Protein AF-A0A370V583-F1 (afdb_monomer)

pLDDT: mean 85.27, std 11.92, range [45.06, 95.56]

Radius of gyration: 14.39 Å; Cα contacts (8 Å, |Δi|>4): 101; chains: 1; bounding box: 33×36×31 Å

Structure (mmCIF, N/CA/C/O backbone):
data_AF-A0A370V583-F1
#
_entry.id   AF-A0A370V583-F1
#
loop_
_atom_site.group_PDB
_atom_site.id
_atom_site.type_symbol
_atom_site.label_atom_id
_atom_site.label_alt_id
_atom_site.label_comp_id
_atom_site.label_asym_id
_atom_site.label_entity_id
_atom_site.label_seq_id
_atom_site.pdbx_PDB_ins_code
_atom_site.Cartn_x
_atom_site.Cartn_y
_atom_site.Cartn_z
_atom_site.occupancy
_atom_site.B_iso_or_equiv
_atom_site.auth_seq_id
_atom_site.auth_comp_id
_atom_site.auth_asym_id
_atom_site.auth_atom_id
_atom_site.pdbx_PDB_model_num
ATOM 1 N N . MET A 1 1 ? 9.655 3.782 -12.272 1.00 65.81 1 MET A N 1
ATOM 2 C CA . MET A 1 1 ? 8.872 3.029 -13.272 1.00 65.81 1 MET A CA 1
ATOM 3 C C . MET A 1 1 ? 7.426 3.476 -13.135 1.00 65.81 1 MET A C 1
ATOM 5 O O . MET A 1 1 ? 7.019 3.786 -12.023 1.00 65.81 1 MET A O 1
ATOM 9 N N . GLU A 1 2 ? 6.691 3.618 -14.230 1.00 80.31 2 GLU A N 1
ATOM 10 C CA . GLU A 1 2 ? 5.253 3.907 -14.167 1.00 80.31 2 GLU A CA 1
ATOM 11 C C . GLU A 1 2 ? 4.493 2.582 -14.035 1.00 80.31 2 GLU A C 1
ATOM 13 O O . GLU A 1 2 ? 4.867 1.618 -14.699 1.00 80.31 2 GLU A O 1
ATOM 18 N N . ILE A 1 3 ? 3.489 2.523 -13.155 1.00 87.31 3 ILE A N 1
ATOM 19 C CA . ILE A 1 3 ? 2.623 1.347 -12.988 1.00 87.31 3 ILE A CA 1
ATOM 20 C C . ILE A 1 3 ? 1.407 1.554 -13.883 1.00 87.31 3 ILE A C 1
ATOM 22 O O . ILE A 1 3 ? 0.642 2.499 -13.667 1.00 87.31 3 ILE A O 1
ATOM 26 N N . LEU A 1 4 ? 1.234 0.690 -14.880 1.00 87.88 4 LEU A N 1
ATOM 27 C CA . LEU A 1 4 ? 0.120 0.767 -15.815 1.00 87.88 4 LEU A CA 1
ATOM 28 C C . LEU A 1 4 ? -1.027 -0.122 -15.335 1.00 87.88 4 LEU A C 1
ATOM 30 O O . LEU A 1 4 ? -0.816 -1.147 -14.698 1.00 87.88 4 LEU A O 1
ATOM 34 N N . GLU A 1 5 ? -2.258 0.233 -15.696 1.00 86.38 5 GLU A N 1
ATOM 35 C CA . GLU A 1 5 ? -3.448 -0.532 -15.301 1.00 86.38 5 GLU A CA 1
ATOM 36 C C . GLU A 1 5 ? -3.402 -1.993 -15.785 1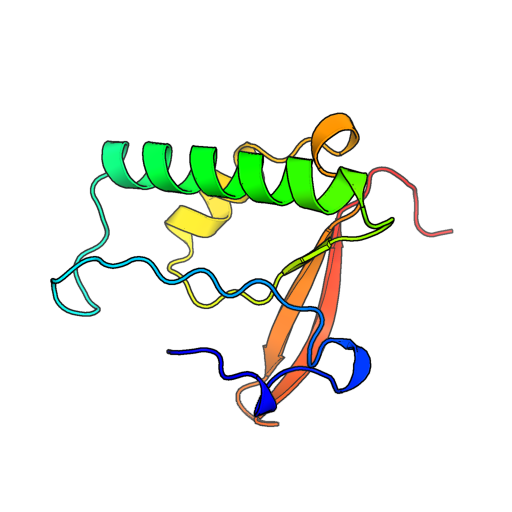.00 86.38 5 GLU A C 1
ATOM 38 O O . GLU A 1 5 ? -3.816 -2.901 -15.075 1.00 86.38 5 GLU A O 1
ATOM 43 N N . ARG A 1 6 ? -2.804 -2.236 -16.959 1.00 88.31 6 ARG A N 1
ATOM 44 C CA . ARG A 1 6 ? -2.586 -3.587 -17.508 1.00 88.31 6 ARG A CA 1
ATOM 45 C C . ARG A 1 6 ? -1.625 -4.452 -16.687 1.00 88.31 6 ARG A C 1
ATOM 47 O O . ARG A 1 6 ? -1.584 -5.658 -16.905 1.00 88.31 6 ARG A O 1
ATOM 54 N N . ASP A 1 7 ? -0.812 -3.831 -15.833 1.00 89.81 7 ASP A N 1
ATOM 55 C CA . ASP A 1 7 ? 0.164 -4.529 -14.996 1.00 89.81 7 ASP A CA 1
ATOM 56 C C . ASP A 1 7 ? -0.497 -5.038 -13.701 1.00 89.81 7 ASP A C 1
ATOM 58 O O . ASP A 1 7 ? 0.077 -5.874 -13.004 1.00 89.81 7 ASP A O 1
ATOM 62 N N . LEU A 1 8 ? -1.696 -4.538 -13.370 1.00 91.12 8 LEU A N 1
ATOM 63 C CA . LEU A 1 8 ? -2.443 -4.902 -12.170 1.00 91.12 8 LEU A CA 1
ATOM 64 C C . LEU A 1 8 ? -3.152 -6.258 -12.337 1.00 91.12 8 LEU A C 1
ATOM 66 O O . LEU A 1 8 ? -3.591 -6.598 -13.440 1.00 91.12 8 LEU A O 1
ATOM 70 N N . PRO A 1 9 ? -3.338 -7.019 -11.242 1.00 90.50 9 PRO A N 1
ATOM 71 C CA . PRO A 1 9 ? -4.255 -8.155 -11.236 1.00 90.50 9 PRO A CA 1
ATOM 72 C C . PRO A 1 9 ? -5.661 -7.740 -11.697 1.00 90.50 9 PRO A C 1
ATOM 74 O O . PRO A 1 9 ? -6.122 -6.629 -11.416 1.00 90.50 9 PRO A O 1
ATOM 77 N N . THR A 1 10 ? -6.338 -8.624 -12.434 1.00 87.56 10 THR A N 1
ATOM 78 C CA . THR A 1 10 ? -7.573 -8.309 -13.175 1.00 87.56 10 THR A CA 1
ATOM 79 C C . THR A 1 10 ? -8.702 -7.814 -12.270 1.00 87.56 10 THR A C 1
ATOM 81 O O . THR A 1 10 ? -9.510 -6.988 -12.682 1.00 87.56 10 THR A O 1
ATOM 84 N N . GLU A 1 11 ? -8.736 -8.277 -11.026 1.00 88.25 11 GLU A N 1
ATOM 85 C CA . GLU A 1 11 ? -9.703 -7.893 -10.002 1.00 88.25 11 GLU A CA 1
ATOM 86 C C . GLU A 1 11 ? -9.604 -6.422 -9.550 1.00 88.25 11 GLU A C 1
ATOM 88 O O . GLU A 1 11 ? -10.570 -5.900 -8.997 1.00 88.25 11 GLU A O 1
ATOM 93 N N . PHE A 1 12 ? -8.481 -5.735 -9.798 1.00 88.06 12 PHE A N 1
ATOM 94 C CA . PHE A 1 12 ? -8.274 -4.333 -9.393 1.00 88.06 12 PHE A CA 1
ATOM 95 C C . PHE A 1 12 ? -8.393 -3.328 -10.550 1.00 88.06 12 PHE A C 1
ATOM 97 O O . PHE A 1 12 ? -8.404 -2.111 -10.321 1.00 88.06 12 PHE A O 1
ATOM 104 N N . VAL A 1 13 ? -8.501 -3.816 -11.788 1.00 84.50 13 VAL A N 1
ATOM 105 C CA . VAL A 1 13 ? -8.703 -2.992 -12.991 1.00 84.50 13 VAL A CA 1
ATOM 106 C C . VAL A 1 13 ? -10.029 -2.229 -12.870 1.00 84.50 13 VAL A C 1
ATOM 108 O O . VAL A 1 13 ? -11.043 -2.793 -12.465 1.00 84.50 13 VAL A O 1
ATOM 111 N N . GLY A 1 14 ? -10.031 -0.926 -13.167 1.00 82.25 14 GLY A N 1
ATOM 112 C CA . GLY A 1 14 ? -11.197 -0.046 -12.990 1.00 82.25 14 GLY A CA 1
ATOM 113 C C . GLY A 1 14 ? -11.553 0.327 -11.540 1.00 82.25 14 GLY A C 1
ATOM 114 O O . GLY A 1 14 ? -12.419 1.176 -11.330 1.00 82.25 14 GLY A O 1
ATOM 115 N N . HIS A 1 15 ? -10.871 -0.244 -10.540 1.00 84.19 15 HIS A N 1
ATOM 116 C CA . HIS A 1 15 ? -11.091 0.017 -9.109 1.00 84.19 15 HIS A CA 1
ATOM 117 C C . HIS A 1 15 ? -9.866 0.636 -8.415 1.00 84.19 15 HIS A C 1
ATOM 119 O O . HIS A 1 15 ? -9.748 0.599 -7.191 1.00 84.19 15 HIS A O 1
ATOM 125 N N . THR A 1 16 ? -8.954 1.227 -9.192 1.00 85.31 16 THR A N 1
ATOM 126 C CA . THR A 1 16 ? -7.672 1.743 -8.699 1.00 85.31 16 THR A CA 1
ATOM 127 C C . THR A 1 16 ? -7.592 3.267 -8.801 1.00 85.31 16 THR A C 1
ATOM 129 O O . THR A 1 16 ? -7.869 3.859 -9.843 1.00 85.31 16 THR A O 1
ATOM 132 N N . LEU A 1 17 ? -7.160 3.918 -7.717 1.00 86.81 17 LEU A N 1
ATOM 133 C CA . LEU A 1 17 ? -6.776 5.330 -7.724 1.00 86.81 17 LEU A CA 1
ATOM 134 C C . LEU A 1 17 ? -5.284 5.451 -8.058 1.00 86.81 17 LEU A C 1
ATOM 136 O O . LEU A 1 17 ? -4.432 5.079 -7.253 1.00 86.81 17 LEU A O 1
ATOM 140 N N . HIS A 1 18 ? -4.961 6.020 -9.219 1.00 85.88 18 HIS A N 1
ATOM 141 C CA . HIS A 1 18 ? -3.575 6.275 -9.611 1.00 85.88 18 HIS A CA 1
ATOM 142 C C . HIS A 1 18 ? -3.069 7.594 -9.018 1.00 85.88 18 HIS A C 1
ATOM 144 O O . HIS A 1 18 ? -3.622 8.663 -9.278 1.00 85.88 18 HIS A O 1
ATOM 150 N N . VAL A 1 19 ? -1.985 7.524 -8.241 1.00 82.62 19 VAL A N 1
ATOM 151 C CA . VAL A 1 19 ? -1.301 8.702 -7.694 1.00 82.62 19 V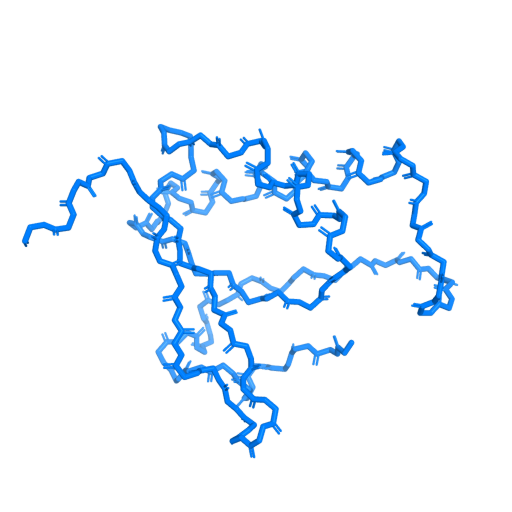AL A CA 1
ATOM 152 C C . VAL A 1 19 ? 0.080 8.812 -8.321 1.00 82.62 19 VAL A C 1
ATOM 154 O O . VAL A 1 19 ? 0.939 7.959 -8.112 1.00 82.62 19 VAL A O 1
ATOM 157 N N . GLN A 1 20 ? 0.307 9.895 -9.058 1.00 81.12 20 GLN A N 1
ATOM 158 C CA . GLN A 1 20 ? 1.606 10.228 -9.630 1.00 81.12 20 GLN A CA 1
ATOM 159 C C . GLN A 1 20 ? 2.076 11.560 -9.050 1.00 81.12 20 GLN A C 1
ATOM 161 O O . GLN A 1 20 ? 1.359 12.562 -9.080 1.00 81.12 20 GLN A O 1
ATOM 166 N N . LEU A 1 21 ? 3.287 11.575 -8.499 1.00 71.25 21 LEU A N 1
ATOM 167 C CA . LEU A 1 21 ? 3.899 12.812 -8.035 1.00 71.25 21 LEU A CA 1
ATOM 168 C C . LEU A 1 21 ? 4.358 13.607 -9.253 1.00 71.25 21 LEU A C 1
ATOM 170 O O . LEU A 1 21 ? 5.235 13.176 -9.997 1.00 71.25 21 LEU A O 1
ATOM 174 N N . ASN A 1 22 ? 3.751 14.773 -9.453 1.00 62.72 22 ASN A N 1
ATOM 175 C CA . ASN A 1 22 ? 4.110 15.686 -10.529 1.00 62.72 22 ASN A CA 1
ATOM 176 C C . ASN A 1 22 ? 5.336 16.519 -10.118 1.00 62.72 22 ASN A C 1
ATOM 178 O O . ASN A 1 22 ? 5.251 17.728 -9.914 1.00 62.72 22 ASN A O 1
ATOM 182 N N . THR A 1 23 ? 6.470 15.859 -9.892 1.00 56.38 23 THR A N 1
ATOM 183 C CA . THR A 1 23 ? 7.745 16.536 -9.645 1.00 56.38 23 THR A CA 1
ATOM 184 C C . THR A 1 23 ? 8.465 16.647 -10.979 1.00 56.38 23 THR A C 1
ATOM 186 O O . THR A 1 23 ? 8.980 15.663 -11.501 1.00 56.38 23 THR A O 1
ATOM 189 N N . GLY A 1 24 ? 8.474 17.848 -11.560 1.00 52.16 24 GLY A N 1
ATOM 190 C CA . GLY A 1 24 ? 9.064 18.155 -12.868 1.00 52.16 24 GLY A CA 1
ATOM 191 C C . GLY A 1 24 ? 10.591 18.035 -12.958 1.00 52.16 24 GLY A C 1
ATOM 192 O O . GLY A 1 24 ? 11.200 18.713 -13.779 1.00 52.16 24 GLY A O 1
ATOM 193 N N . PHE A 1 25 ? 11.233 17.204 -12.141 1.00 45.06 25 PHE A N 1
ATOM 194 C CA . PHE A 1 25 ? 12.671 16.996 -12.176 1.00 45.06 25 PHE A CA 1
ATOM 195 C C . PHE A 1 25 ? 13.000 15.508 -12.119 1.00 45.06 25 PHE A C 1
ATOM 197 O O . PHE A 1 25 ? 12.376 14.743 -11.394 1.00 45.06 25 PHE A O 1
ATOM 204 N N . ARG A 1 26 ? 13.961 15.155 -12.980 1.00 50.75 26 ARG A N 1
ATOM 205 C CA . ARG A 1 26 ? 14.586 13.854 -13.248 1.00 50.75 26 ARG A CA 1
ATOM 206 C C . ARG A 1 26 ? 14.428 12.828 -12.124 1.00 50.75 26 ARG A C 1
ATOM 208 O O . ARG A 1 26 ? 14.648 13.159 -10.966 1.00 50.75 26 ARG A O 1
ATOM 215 N N . PHE A 1 27 ? 14.188 11.581 -12.534 1.00 50.50 27 PHE A N 1
ATOM 216 C CA . PHE A 1 27 ? 14.094 10.323 -11.774 1.00 50.50 27 PHE A CA 1
ATOM 217 C C . PHE A 1 27 ? 15.092 10.104 -10.607 1.00 50.50 27 PHE A C 1
ATOM 219 O O . PHE A 1 27 ? 14.928 9.139 -9.866 1.00 50.50 27 PHE A O 1
ATOM 226 N N . ASP A 1 28 ? 16.069 10.993 -10.417 1.00 52.25 28 ASP A N 1
ATOM 227 C CA . ASP A 1 28 ? 17.181 10.893 -9.474 1.00 52.25 28 ASP A CA 1
ATOM 228 C C . ASP A 1 28 ? 17.111 11.892 -8.301 1.00 52.25 28 ASP A C 1
ATOM 230 O O . ASP A 1 28 ? 17.864 11.747 -7.337 1.00 52.25 28 ASP A O 1
ATOM 234 N N . ASN A 1 29 ? 16.231 12.903 -8.336 1.00 58.59 29 ASN A N 1
ATOM 235 C CA . ASN A 1 29 ? 16.119 13.847 -7.221 1.00 58.59 29 ASN A CA 1
ATOM 236 C C . ASN A 1 29 ? 15.150 13.307 -6.169 1.00 58.59 29 ASN A C 1
ATOM 238 O O . ASN A 1 29 ? 13.931 13.424 -6.300 1.00 58.59 29 ASN A O 1
ATOM 242 N N . LEU A 1 30 ? 15.715 12.726 -5.109 1.00 62.53 30 LEU A N 1
ATOM 243 C CA . LEU A 1 30 ? 14.982 12.439 -3.884 1.00 62.53 30 LEU A CA 1
ATOM 244 C C . LEU A 1 30 ? 14.393 13.767 -3.361 1.00 62.53 30 LEU A C 1
ATOM 246 O O . LEU A 1 30 ? 15.177 14.681 -3.091 1.00 62.53 30 LEU A O 1
ATOM 250 N N . PRO A 1 31 ? 13.059 13.896 -3.212 1.00 68.44 31 PRO A N 1
ATOM 251 C CA . PRO A 1 31 ? 12.470 15.090 -2.619 1.00 68.44 31 PRO A CA 1
ATOM 252 C C . PRO A 1 31 ? 13.066 15.317 -1.230 1.00 68.44 31 PRO A C 1
ATOM 254 O O . PRO A 1 31 ? 13.376 14.355 -0.519 1.00 68.44 31 PRO A O 1
ATOM 257 N N . GLU A 1 32 ? 13.240 16.574 -0.835 1.00 80.69 32 GLU A N 1
ATOM 258 C CA . GLU A 1 32 ? 13.774 16.899 0.489 1.00 80.69 32 GLU A CA 1
ATOM 259 C C . GLU A 1 32 ? 12.907 16.270 1.592 1.00 80.69 32 GLU A C 1
ATOM 261 O O . GLU A 1 32 ? 11.740 15.931 1.381 1.00 80.69 32 GLU A O 1
ATOM 266 N N . GLU A 1 33 ? 13.463 16.082 2.788 1.00 82.69 33 GLU A N 1
ATOM 267 C CA . GLU A 1 33 ? 12.750 15.420 3.888 1.00 82.69 33 GLU A CA 1
ATOM 268 C C . GLU A 1 33 ? 11.390 16.072 4.194 1.00 82.69 33 GLU A C 1
ATOM 270 O O . GLU A 1 33 ? 10.397 15.367 4.382 1.00 82.69 33 GLU A O 1
ATOM 275 N N . GLU A 1 34 ? 11.322 17.403 4.155 1.00 85.06 34 GLU A N 1
ATOM 276 C CA . GLU A 1 34 ? 10.081 18.157 4.357 1.00 85.06 34 GLU A CA 1
ATOM 277 C C . GLU A 1 34 ? 9.048 17.886 3.245 1.00 85.06 34 GLU A C 1
ATOM 279 O O . GLU A 1 34 ? 7.844 17.777 3.497 1.00 85.06 34 GLU A O 1
ATOM 284 N N . GLU A 1 35 ? 9.498 17.746 1.997 1.00 84.50 35 GLU A N 1
ATOM 285 C CA . GLU A 1 35 ? 8.625 17.404 0.875 1.00 84.50 35 GLU A CA 1
ATOM 286 C C . GLU A 1 35 ? 8.123 15.965 0.980 1.00 84.50 35 GLU A C 1
ATOM 288 O O . GLU A 1 35 ? 6.926 15.719 0.800 1.00 84.50 35 GLU A O 1
ATOM 293 N N . GLN A 1 36 ? 9.002 15.025 1.343 1.00 85.81 36 GLN A N 1
ATOM 294 C CA . GLN 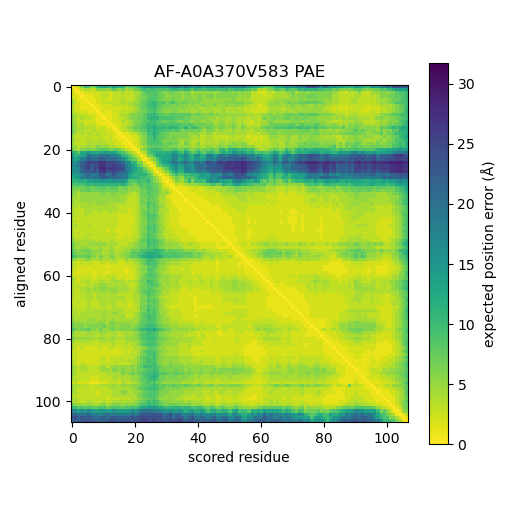A 1 36 ? 8.610 13.646 1.628 1.00 85.81 36 GLN A CA 1
ATOM 295 C C . GLN A 1 36 ? 7.549 13.606 2.723 1.00 85.81 36 GLN A C 1
ATOM 297 O O . GLN A 1 36 ? 6.547 12.918 2.550 1.00 85.81 36 GLN A O 1
ATOM 302 N N . GLU A 1 37 ? 7.717 14.371 3.805 1.00 89.00 37 GLU A N 1
ATOM 303 C CA . GLU A 1 37 ? 6.744 14.451 4.896 1.00 89.00 37 GLU A CA 1
ATOM 304 C C . GLU A 1 37 ? 5.369 14.932 4.406 1.00 89.00 37 GLU A C 1
ATOM 306 O O . GLU A 1 37 ? 4.339 14.323 4.717 1.00 89.00 37 GLU A O 1
ATOM 311 N N . LYS A 1 38 ? 5.333 15.988 3.583 1.00 89.12 38 LYS A N 1
ATOM 312 C CA . LYS A 1 38 ? 4.089 16.494 2.978 1.00 89.12 38 LYS A CA 1
ATOM 313 C C . LYS A 1 38 ? 3.428 15.447 2.081 1.00 89.12 38 LYS A C 1
ATOM 315 O O . LYS A 1 38 ? 2.203 15.308 2.107 1.00 89.12 38 LYS A O 1
ATOM 320 N N . ILE A 1 39 ? 4.219 14.717 1.298 1.00 88.50 39 ILE A N 1
ATOM 321 C CA . ILE A 1 39 ? 3.736 13.655 0.410 1.00 88.50 39 ILE A CA 1
ATOM 322 C C . ILE A 1 39 ? 3.144 12.504 1.225 1.00 88.50 39 ILE A C 1
ATOM 324 O O . ILE A 1 39 ? 1.993 12.131 0.993 1.00 88.50 39 ILE A O 1
ATOM 328 N N . VAL A 1 40 ? 3.878 11.968 2.204 1.00 92.12 40 VAL A N 1
ATOM 329 C CA . VAL A 1 40 ? 3.409 10.804 2.971 1.00 92.12 40 VAL A CA 1
ATOM 330 C C . VAL A 1 40 ? 2.184 11.131 3.820 1.00 92.12 40 VAL A C 1
ATOM 332 O O . VAL A 1 40 ? 1.299 10.288 3.924 1.00 92.12 40 VAL A O 1
ATOM 335 N N . LYS A 1 41 ? 2.055 12.362 4.340 1.00 93.44 41 LYS A N 1
ATOM 336 C CA . LYS A 1 41 ? 0.834 12.810 5.035 1.00 93.44 41 LYS A CA 1
ATOM 337 C C . LYS A 1 41 ? -0.382 12.815 4.109 1.00 93.44 41 LYS A C 1
ATOM 339 O O . LYS A 1 41 ? -1.452 12.360 4.505 1.00 93.44 41 LYS A O 1
ATOM 344 N N . LYS A 1 42 ? -0.223 13.288 2.868 1.00 92.69 42 LYS A N 1
ATOM 345 C CA . LYS A 1 42 ? -1.302 13.260 1.866 1.00 92.69 42 LYS A CA 1
ATOM 346 C C . LYS A 1 42 ? -1.671 11.832 1.469 1.00 92.69 42 LYS A C 1
ATOM 348 O O . LYS A 1 42 ? -2.853 11.522 1.399 1.00 92.69 42 LYS A O 1
ATOM 353 N N . LEU A 1 43 ? -0.682 10.966 1.244 1.00 92.94 43 LEU A N 1
ATOM 354 C CA . LEU A 1 43 ? -0.917 9.555 0.920 1.00 92.94 43 LEU A CA 1
ATOM 355 C C . LEU A 1 43 ? -1.618 8.819 2.069 1.00 92.94 43 LEU A C 1
ATOM 357 O O . LEU A 1 43 ? -2.603 8.130 1.831 1.00 92.94 43 LEU A O 1
ATOM 361 N N . SER A 1 44 ? -1.165 9.017 3.310 1.00 95.06 44 SER A N 1
ATOM 362 C CA . SER A 1 44 ? -1.805 8.473 4.515 1.00 95.06 44 SER A CA 1
ATOM 363 C C . SER A 1 44 ? -3.269 8.913 4.619 1.00 95.06 44 SER A C 1
ATOM 365 O O . SER A 1 44 ? -4.148 8.076 4.815 1.00 95.06 44 SER A O 1
ATOM 367 N N . TYR A 1 45 ? -3.552 10.197 4.379 1.00 94.75 45 TYR A N 1
ATOM 368 C CA . TYR A 1 45 ? -4.924 10.703 4.339 1.00 94.75 45 TYR A CA 1
ATOM 369 C C . TYR A 1 45 ? -5.770 10.039 3.240 1.00 94.75 45 TYR A C 1
ATOM 371 O O . TYR A 1 45 ? -6.882 9.597 3.512 1.00 94.75 45 TYR A O 1
ATOM 379 N N . ILE A 1 46 ? -5.240 9.909 2.019 1.00 93.44 46 ILE A N 1
ATOM 380 C CA . ILE A 1 46 ? -5.941 9.241 0.909 1.00 93.44 46 ILE A CA 1
ATOM 381 C C . ILE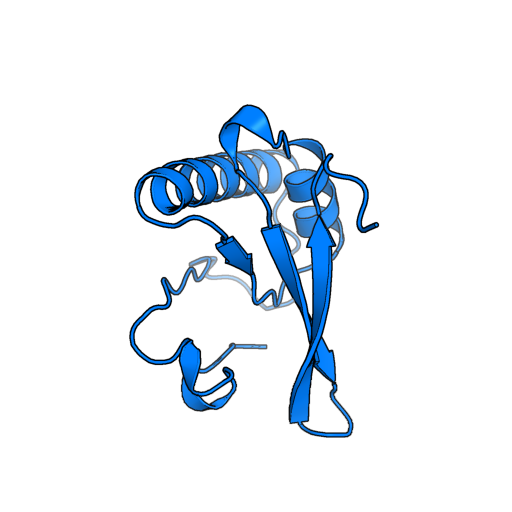 A 1 46 ? -6.280 7.789 1.269 1.00 93.44 46 ILE A C 1
ATOM 383 O O . ILE A 1 46 ? -7.414 7.364 1.067 1.00 93.44 46 ILE A O 1
ATOM 387 N N . ILE A 1 47 ? -5.331 7.043 1.841 1.00 93.44 47 ILE A N 1
ATOM 388 C CA . ILE A 1 47 ? -5.553 5.656 2.278 1.00 93.44 47 ILE A CA 1
ATOM 389 C C . ILE A 1 47 ? -6.665 5.597 3.335 1.00 93.44 47 ILE A C 1
ATOM 391 O O . ILE A 1 47 ? -7.552 4.749 3.246 1.00 93.44 47 ILE A O 1
ATOM 395 N N . ALA A 1 48 ? -6.660 6.521 4.299 1.00 93.38 48 ALA A N 1
ATOM 396 C CA . ALA A 1 48 ? -7.696 6.600 5.326 1.00 93.38 48 ALA A CA 1
ATOM 397 C C . ALA A 1 48 ? -9.095 6.891 4.746 1.00 93.38 48 ALA A C 1
ATOM 399 O O . ALA A 1 48 ? -10.086 6.349 5.234 1.00 93.38 48 ALA A O 1
ATOM 400 N N . GLU A 1 49 ? -9.197 7.717 3.698 1.00 93.88 49 GLU A N 1
ATOM 401 C CA . GLU A 1 49 ? -10.467 7.966 3.004 1.00 93.88 49 GLU A CA 1
ATOM 402 C C . GLU A 1 49 ? -10.922 6.762 2.168 1.00 93.88 49 GLU A C 1
ATOM 404 O O . GLU A 1 49 ? -12.099 6.405 2.224 1.00 93.88 49 GLU A O 1
ATOM 409 N N . LEU A 1 50 ? -10.009 6.090 1.455 1.00 90.75 50 LEU A N 1
ATOM 410 C CA . LEU A 1 50 ? -10.322 4.876 0.684 1.00 90.75 50 LEU A CA 1
ATOM 411 C C . LEU A 1 50 ? -10.877 3.769 1.584 1.00 90.75 50 LEU A C 1
ATOM 413 O O . LEU A 1 50 ? -11.891 3.152 1.259 1.00 90.75 50 LEU A O 1
ATOM 417 N N . LYS A 1 51 ? -10.287 3.588 2.768 1.00 89.56 51 LYS A N 1
ATOM 418 C CA . LYS A 1 51 ? -10.754 2.624 3.771 1.00 89.56 51 LYS A CA 1
ATOM 419 C C . LYS A 1 51 ? -12.194 2.869 4.238 1.00 89.56 51 LYS A C 1
ATOM 421 O O . LYS A 1 51 ? -12.853 1.957 4.726 1.00 89.56 51 LYS A O 1
ATOM 426 N N . LYS A 1 52 ? -12.733 4.086 4.134 1.00 90.75 52 LYS A N 1
ATOM 427 C CA . LYS A 1 52 ? -14.151 4.320 4.481 1.00 90.75 52 LYS A CA 1
ATOM 428 C C . LYS A 1 52 ? -15.110 3.660 3.488 1.00 90.75 52 LYS A C 1
ATOM 430 O O . LYS A 1 52 ? -16.289 3.531 3.802 1.00 90.75 52 LYS A O 1
ATOM 435 N N . GLN A 1 53 ? -14.617 3.286 2.309 1.00 88.19 53 GLN A N 1
ATOM 436 C CA . GLN A 1 53 ? -15.401 2.740 1.203 1.00 88.19 53 GLN A CA 1
ATOM 437 C C . GLN A 1 53 ? -15.047 1.279 0.878 1.00 88.19 53 GLN A C 1
ATOM 439 O O . GLN A 1 53 ? -15.741 0.666 0.073 1.00 88.19 53 GLN A O 1
ATOM 444 N N . ALA A 1 54 ? -13.996 0.724 1.490 1.00 84.75 54 ALA A N 1
ATOM 445 C CA . ALA A 1 54 ? -13.508 -0.629 1.240 1.00 84.75 54 ALA A CA 1
ATOM 446 C C . ALA A 1 54 ? -12.977 -1.281 2.526 1.00 84.75 54 ALA A C 1
ATOM 448 O O . ALA A 1 54 ? -12.419 -0.602 3.388 1.00 84.75 54 ALA A O 1
ATOM 449 N N . ASP A 1 55 ? -13.114 -2.604 2.632 1.00 83.25 55 ASP A N 1
ATOM 450 C CA . ASP A 1 55 ? -12.631 -3.370 3.790 1.00 83.25 55 ASP A CA 1
ATOM 451 C C . ASP A 1 55 ? -11.099 -3.471 3.839 1.00 83.25 55 ASP A C 1
ATOM 453 O O . ASP A 1 55 ? -10.505 -3.510 4.920 1.00 83.25 55 ASP A O 1
ATOM 457 N N . GLU A 1 56 ? -10.457 -3.491 2.668 1.00 88.56 56 GLU A N 1
ATOM 458 C CA . GLU A 1 56 ? -9.008 -3.608 2.510 1.00 88.56 56 GLU A CA 1
ATOM 459 C C . GLU A 1 56 ? -8.503 -2.632 1.445 1.00 88.56 56 GLU A C 1
ATOM 461 O O . GLU A 1 56 ? -9.171 -2.379 0.440 1.00 88.56 56 GLU A O 1
ATOM 466 N N . VAL A 1 57 ? -7.298 -2.095 1.652 1.00 92.50 57 VAL A N 1
ATOM 467 C CA . VAL A 1 57 ? -6.632 -1.222 0.678 1.00 92.50 57 VAL A CA 1
ATOM 468 C C . VAL A 1 57 ? -5.432 -1.951 0.085 1.00 92.50 57 VAL A C 1
ATOM 470 O O . VAL A 1 57 ? -4.522 -2.363 0.804 1.00 92.50 57 VAL A O 1
ATOM 473 N N . HIS A 1 58 ? -5.410 -2.086 -1.239 1.00 94.25 58 HIS A N 1
ATOM 474 C CA . HIS A 1 58 ? -4.300 -2.690 -1.973 1.00 94.25 58 HIS A CA 1
ATOM 475 C C . HIS A 1 58 ? -3.379 -1.600 -2.521 1.00 94.25 58 HIS A C 1
ATOM 477 O O . HIS A 1 58 ? -3.812 -0.712 -3.253 1.00 94.25 58 HIS A O 1
ATOM 483 N N . LEU A 1 59 ? -2.099 -1.663 -2.160 1.00 94.69 59 LEU A N 1
ATOM 484 C CA . LEU A 1 59 ? -1.084 -0.704 -2.575 1.00 94.69 59 LEU A CA 1
ATOM 485 C C . LEU A 1 59 ? -0.135 -1.337 -3.590 1.00 94.69 59 LEU A C 1
ATOM 487 O O . LEU A 1 59 ? 0.551 -2.318 -3.294 1.00 94.69 59 LEU A O 1
ATOM 491 N N . PHE A 1 60 ? -0.050 -0.705 -4.757 1.00 94.19 60 PHE A N 1
ATOM 492 C CA . PHE A 1 60 ? 0.929 -0.986 -5.802 1.00 94.19 60 PHE A CA 1
ATOM 493 C C . PHE A 1 60 ? 1.907 0.182 -5.849 1.00 94.19 60 PHE A C 1
ATOM 495 O O . PHE A 1 60 ? 1.522 1.321 -6.113 1.00 94.19 60 PHE A O 1
ATOM 502 N N . ILE A 1 61 ? 3.168 -0.077 -5.513 1.00 91.31 61 ILE A N 1
ATOM 503 C CA . ILE A 1 61 ? 4.113 0.984 -5.174 1.00 91.31 61 ILE A CA 1
ATOM 504 C C . ILE A 1 61 ? 5.335 0.913 -6.085 1.00 91.31 61 ILE A C 1
ATOM 506 O O . ILE A 1 61 ? 6.055 -0.080 -6.106 1.00 91.31 61 ILE A O 1
ATOM 510 N N . SER A 1 62 ? 5.615 2.016 -6.776 1.00 89.12 62 SER A N 1
ATOM 511 C CA . SER A 1 62 ? 6.895 2.267 -7.440 1.00 89.12 62 SER A CA 1
ATOM 512 C C . SER A 1 62 ? 7.425 3.614 -6.961 1.00 89.12 62 SER A C 1
ATOM 514 O O . SER A 1 62 ? 7.202 4.650 -7.587 1.00 89.12 62 SER A O 1
ATOM 516 N N . ALA A 1 63 ? 8.117 3.597 -5.826 1.00 85.44 63 ALA A N 1
ATOM 517 C CA . ALA A 1 63 ? 8.725 4.773 -5.218 1.00 85.44 63 ALA A CA 1
ATOM 518 C C . ALA A 1 63 ? 10.011 4.392 -4.475 1.00 85.44 63 ALA A C 1
ATOM 520 O O . ALA A 1 63 ? 10.292 3.216 -4.243 1.00 85.44 63 ALA A O 1
ATOM 521 N N . GLN A 1 64 ? 10.793 5.396 -4.083 1.00 84.06 64 GLN A N 1
ATOM 522 C CA . GLN A 1 64 ? 12.014 5.181 -3.317 1.00 84.06 64 GLN A CA 1
ATOM 523 C C . GLN A 1 64 ? 11.712 4.662 -1.906 1.00 84.06 64 GLN A C 1
ATOM 525 O O . GLN A 1 64 ? 10.780 5.123 -1.245 1.00 84.06 64 GLN A O 1
ATOM 530 N N . ALA A 1 65 ? 12.547 3.740 -1.418 1.00 86.50 65 ALA A N 1
ATOM 531 C CA . ALA A 1 65 ? 12.351 3.068 -0.134 1.00 86.50 65 ALA A CA 1
ATOM 532 C C . ALA A 1 65 ? 12.179 4.035 1.053 1.00 86.50 65 ALA A C 1
ATOM 534 O O . ALA A 1 65 ? 11.361 3.773 1.928 1.00 86.50 65 ALA A O 1
ATOM 535 N N . SER A 1 66 ? 12.881 5.174 1.070 1.00 87.12 66 SER A N 1
ATOM 536 C CA . SER A 1 66 ? 12.765 6.178 2.140 1.00 87.12 66 SER A CA 1
ATOM 537 C C . SER A 1 66 ? 11.345 6.733 2.288 1.00 87.12 66 SER A C 1
ATOM 539 O O . SER A 1 66 ? 10.857 6.875 3.408 1.00 87.12 66 SER A O 1
ATOM 541 N N . VAL A 1 67 ? 10.656 6.989 1.171 1.00 87.12 67 VAL A N 1
ATOM 542 C CA . VAL A 1 67 ? 9.265 7.467 1.161 1.00 87.12 67 VAL A CA 1
ATOM 543 C C . VAL A 1 67 ? 8.339 6.396 1.727 1.00 87.12 67 VAL A C 1
ATOM 545 O O . VAL A 1 67 ? 7.446 6.699 2.515 1.00 87.12 67 VAL A O 1
ATOM 548 N N . ILE A 1 68 ? 8.579 5.134 1.369 1.00 89.44 68 ILE A N 1
ATOM 549 C CA . ILE A 1 68 ? 7.741 4.006 1.789 1.00 89.44 68 ILE A CA 1
ATOM 550 C C . ILE A 1 68 ? 7.927 3.683 3.265 1.00 89.44 68 ILE A C 1
ATOM 552 O O . ILE A 1 68 ? 6.942 3.469 3.965 1.00 89.44 68 ILE A O 1
ATOM 556 N N . VAL A 1 69 ? 9.160 3.742 3.769 1.00 91.06 69 VAL A N 1
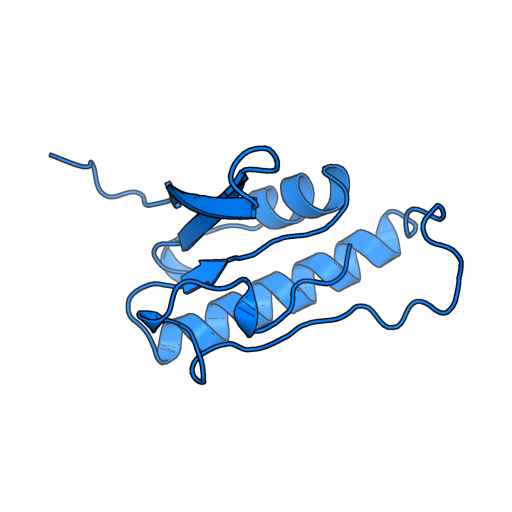ATOM 557 C CA . VAL A 1 69 ? 9.439 3.604 5.204 1.00 91.06 69 VAL A CA 1
ATOM 558 C C . VAL A 1 69 ? 8.747 4.716 5.995 1.00 91.06 69 VAL A C 1
ATOM 560 O O . VAL A 1 69 ? 8.101 4.436 7.004 1.00 91.06 69 VAL A O 1
ATOM 563 N N . ARG A 1 70 ? 8.807 5.968 5.523 1.00 92.12 70 ARG A N 1
ATOM 564 C CA . ARG A 1 70 ? 8.102 7.088 6.168 1.00 92.12 70 ARG A CA 1
ATOM 565 C C . ARG A 1 70 ? 6.586 6.908 6.135 1.00 92.12 70 ARG A C 1
ATOM 567 O O . ARG A 1 70 ? 5.947 7.088 7.167 1.00 92.12 70 ARG A O 1
ATOM 574 N N . LEU A 1 71 ? 6.010 6.505 5.003 1.00 92.62 71 LEU A N 1
ATOM 575 C CA . LEU A 1 71 ? 4.581 6.192 4.915 1.00 92.62 71 LEU A CA 1
ATOM 576 C C . LEU A 1 71 ? 4.190 5.078 5.897 1.00 92.62 71 LEU A C 1
ATOM 578 O O . LEU A 1 71 ? 3.215 5.226 6.627 1.00 92.62 71 LEU A O 1
ATOM 582 N N . GLY A 1 72 ? 4.989 4.010 5.970 1.00 92.50 72 GLY A N 1
ATOM 583 C CA . GLY A 1 72 ? 4.797 2.919 6.923 1.00 92.50 72 GLY A CA 1
ATOM 584 C C . GLY A 1 72 ? 4.852 3.382 8.380 1.00 92.50 72 GLY A C 1
ATOM 585 O O . GLY A 1 72 ? 4.068 2.910 9.193 1.00 92.50 72 GLY A O 1
ATOM 586 N N . SER A 1 73 ? 5.700 4.360 8.713 1.00 93.75 73 SER A N 1
ATOM 587 C CA . SER A 1 73 ? 5.768 4.922 10.073 1.00 93.75 73 SER A CA 1
ATOM 588 C C . SER A 1 73 ? 4.508 5.692 10.498 1.00 93.75 73 SER A C 1
ATOM 590 O O . SER A 1 73 ? 4.261 5.846 11.692 1.00 93.75 73 SER A O 1
ATOM 592 N N . LEU A 1 74 ? 3.698 6.150 9.535 1.00 94.06 74 LEU A N 1
ATOM 593 C CA . LEU A 1 74 ? 2.403 6.793 9.785 1.00 94.06 74 LEU A CA 1
ATOM 594 C C . LEU A 1 74 ? 1.245 5.790 9.855 1.00 94.06 74 LEU A C 1
ATOM 596 O O . LEU A 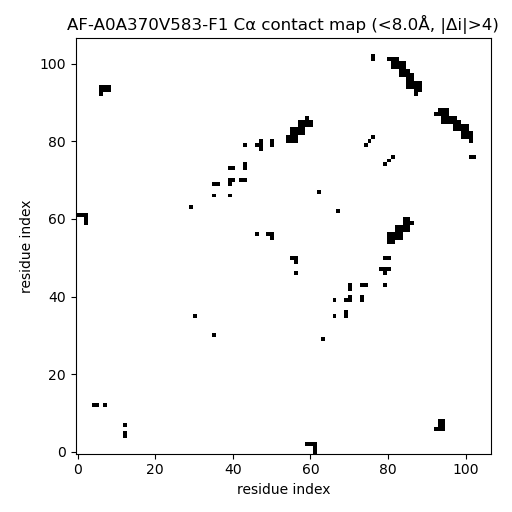1 74 ? 0.126 6.178 10.196 1.00 94.06 74 LEU A O 1
ATOM 600 N N . TYR A 1 75 ? 1.482 4.520 9.519 1.00 92.31 75 TYR A N 1
ATOM 601 C CA . TYR A 1 75 ? 0.435 3.514 9.501 1.00 92.31 75 TYR A CA 1
ATOM 602 C C . TYR A 1 75 ? -0.144 3.283 10.899 1.00 92.31 75 TYR A C 1
ATOM 604 O O . TYR A 1 75 ? 0.556 3.090 11.891 1.00 92.31 75 TYR A O 1
ATOM 612 N N . GLN A 1 76 ? -1.469 3.265 10.939 1.00 91.25 76 GLN A N 1
ATOM 613 C CA . GLN A 1 76 ? -2.279 2.965 12.110 1.00 91.25 76 GLN A CA 1
ATOM 614 C C . GLN A 1 76 ? -3.519 2.234 11.615 1.00 91.25 76 GLN A C 1
ATOM 616 O O . GLN A 1 76 ? -4.310 2.830 10.884 1.00 91.25 76 GLN A O 1
ATOM 621 N N . GLU A 1 77 ? -3.709 0.973 11.994 1.00 87.94 77 GLU A N 1
ATOM 622 C CA . GLU A 1 77 ? -4.810 0.162 11.454 1.00 87.94 77 GLU A CA 1
ATOM 623 C C . GLU A 1 77 ? -6.193 0.730 11.784 1.00 87.94 77 GLU A C 1
ATOM 625 O O . GLU A 1 77 ? -7.090 0.688 10.949 1.00 87.94 77 GLU A O 1
ATOM 630 N N . GLY A 1 78 ? -6.379 1.334 12.963 1.00 89.12 78 GLY A N 1
ATOM 631 C CA . GLY A 1 78 ? -7.654 1.979 13.300 1.00 89.12 78 GLY A CA 1
ATOM 632 C C . GLY A 1 78 ? -8.055 3.075 12.301 1.00 89.12 78 GLY A C 1
ATOM 633 O O . GLY A 1 78 ? -9.243 3.274 12.045 1.00 89.12 78 GLY A O 1
ATOM 634 N N . LEU A 1 79 ? -7.066 3.746 11.702 1.00 90.69 79 LEU A N 1
ATOM 635 C CA . LEU A 1 79 ? -7.267 4.800 10.709 1.00 90.69 79 LEU A CA 1
ATOM 636 C C . LEU A 1 79 ? -7.271 4.256 9.273 1.00 90.69 79 LEU A C 1
ATOM 638 O O . LEU A 1 79 ? -8.121 4.645 8.477 1.00 90.69 79 LEU A O 1
ATOM 642 N N . HIS A 1 80 ? -6.342 3.359 8.946 1.00 92.25 80 HIS A N 1
ATOM 643 C CA . HIS A 1 80 ? -6.073 2.932 7.570 1.00 92.25 80 HIS A CA 1
ATOM 644 C C . HIS A 1 80 ? -6.668 1.563 7.206 1.00 92.25 80 HIS A C 1
ATOM 646 O O . HIS A 1 80 ? -6.689 1.217 6.030 1.00 92.25 80 HIS A O 1
ATOM 652 N N . GLY A 1 81 ? -7.167 0.798 8.181 1.00 90.75 81 GLY A N 1
ATOM 653 C CA . GLY A 1 81 ? -7.620 -0.582 7.988 1.00 90.75 81 GLY A CA 1
ATOM 654 C C . GLY A 1 81 ? -6.478 -1.540 7.657 1.00 90.75 81 GLY A C 1
ATOM 655 O O . GLY A 1 81 ? -5.309 -1.194 7.814 1.00 90.75 81 GLY A O 1
ATOM 656 N N . ALA A 1 82 ? -6.828 -2.745 7.204 1.00 92.50 82 ALA A N 1
ATOM 657 C CA . ALA A 1 82 ? -5.845 -3.699 6.707 1.00 92.50 82 ALA A CA 1
ATOM 658 C C . ALA A 1 82 ? -5.318 -3.248 5.337 1.00 92.50 82 ALA A C 1
ATOM 660 O O . ALA A 1 82 ? -6.090 -2.872 4.449 1.00 92.50 82 ALA A O 1
ATOM 661 N N . ILE A 1 83 ? -3.998 -3.309 5.165 1.00 94.38 83 ILE A N 1
ATOM 662 C CA . ILE A 1 83 ? -3.326 -2.912 3.925 1.00 94.38 83 ILE A CA 1
ATOM 663 C C . ILE A 1 83 ? -2.624 -4.117 3.314 1.00 94.38 83 ILE A C 1
ATOM 665 O O . ILE A 1 83 ? -1.875 -4.810 3.998 1.00 94.38 83 ILE A O 1
ATOM 669 N N . ASN A 1 84 ? -2.800 -4.318 2.012 1.00 94.88 84 ASN A N 1
ATOM 670 C CA . ASN A 1 84 ? -2.065 -5.303 1.229 1.00 94.88 84 ASN A CA 1
ATOM 671 C C . ASN A 1 84 ? -1.025 -4.584 0.362 1.00 94.88 84 ASN A C 1
ATOM 673 O O . ASN A 1 84 ? -1.384 -3.809 -0.523 1.00 94.88 84 ASN A O 1
ATOM 677 N N . VAL A 1 85 ? 0.264 -4.824 0.598 1.00 95.06 85 VAL A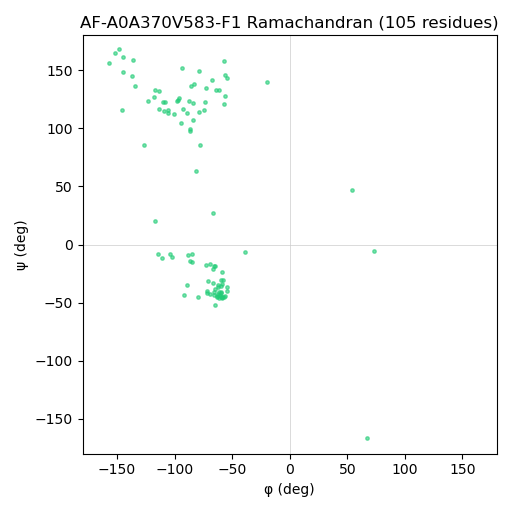 N 1
ATOM 678 C CA . VAL A 1 85 ? 1.360 -4.226 -0.182 1.00 95.06 85 VAL A CA 1
ATOM 679 C C . VAL A 1 85 ? 1.868 -5.240 -1.197 1.00 95.06 85 VAL A C 1
ATOM 681 O O . VAL A 1 85 ? 2.458 -6.251 -0.817 1.00 95.06 85 VAL A O 1
ATOM 684 N N . TRP A 1 86 ? 1.639 -4.976 -2.481 1.00 95.56 86 TRP A N 1
ATOM 685 C CA . TRP A 1 86 ? 1.991 -5.894 -3.562 1.00 95.56 86 TRP A CA 1
ATOM 686 C C . TRP A 1 86 ? 3.453 -5.773 -3.983 1.00 95.56 86 TRP A C 1
ATOM 688 O O . TRP A 1 86 ? 3.988 -4.673 -4.146 1.00 95.56 86 TRP A O 1
ATOM 698 N N . HIS A 1 87 ? 4.087 -6.922 -4.210 1.00 92.94 87 HIS A N 1
ATOM 699 C CA . HIS A 1 87 ? 5.447 -7.003 -4.722 1.00 92.94 87 HIS A CA 1
ATOM 700 C C . HIS A 1 87 ? 5.447 -7.210 -6.238 1.00 92.94 87 HIS A C 1
ATOM 702 O O . HIS A 1 87 ? 4.846 -8.157 -6.744 1.00 92.94 87 HIS A O 1
ATOM 708 N N . TRP A 1 88 ? 6.155 -6.340 -6.960 1.00 93.56 88 TRP A N 1
ATOM 709 C CA . TRP A 1 88 ? 6.393 -6.519 -8.389 1.00 93.56 88 TRP A CA 1
ATOM 710 C C . TRP A 1 88 ? 7.503 -7.548 -8.628 1.00 93.56 88 TRP A C 1
ATOM 712 O O . TRP A 1 88 ? 8.668 -7.285 -8.320 1.00 93.56 88 TRP A O 1
ATOM 722 N N . ASN A 1 89 ? 7.156 -8.692 -9.219 1.00 92.31 89 ASN A N 1
ATOM 723 C CA . ASN A 1 89 ? 8.118 -9.692 -9.666 1.00 92.31 89 ASN A CA 1
ATOM 724 C C . ASN A 1 89 ? 8.635 -9.309 -11.062 1.00 92.31 89 ASN A C 1
ATOM 726 O O . ASN A 1 89 ? 7.934 -9.462 -12.061 1.00 92.31 89 ASN A O 1
ATOM 730 N N . SER A 1 90 ? 9.880 -8.838 -11.149 1.00 90.38 90 SER A N 1
ATOM 731 C CA . SER A 1 90 ? 10.491 -8.410 -12.417 1.00 90.38 90 SER A CA 1
ATOM 732 C C . SER A 1 90 ? 10.853 -9.556 -13.367 1.00 90.38 90 SER A C 1
ATOM 734 O O . SER A 1 90 ? 11.061 -9.313 -14.552 1.00 90.38 90 SER A O 1
ATOM 736 N N . ILE A 1 91 ? 10.931 -10.796 -12.873 1.00 93.00 91 ILE A N 1
ATOM 737 C CA . ILE A 1 91 ? 11.201 -11.979 -13.702 1.00 93.00 91 ILE A CA 1
ATOM 738 C C . ILE A 1 91 ? 9.914 -12.403 -14.415 1.00 93.00 91 ILE A C 1
ATOM 740 O O . ILE A 1 91 ? 9.930 -12.665 -15.616 1.00 93.00 91 ILE A O 1
ATOM 744 N N . ALA A 1 92 ? 8.799 -12.437 -13.681 1.00 92.25 92 ALA A N 1
ATOM 745 C CA . ALA A 1 92 ? 7.487 -12.812 -14.207 1.00 92.25 92 ALA A CA 1
ATOM 746 C C . ALA A 1 92 ? 6.711 -11.638 -14.838 1.00 92.25 92 ALA A C 1
ATOM 748 O O . ALA A 1 92 ? 5.751 -11.869 -15.566 1.00 92.25 92 ALA A O 1
ATOM 749 N N . ASN A 1 93 ? 7.141 -10.394 -14.595 1.00 90.38 93 ASN A N 1
ATOM 750 C CA . ASN A 1 93 ? 6.442 -9.159 -14.969 1.00 90.38 93 ASN A CA 1
ATOM 751 C C . ASN A 1 93 ? 4.993 -9.110 -14.462 1.00 90.38 93 ASN A C 1
ATOM 753 O O . ASN A 1 93 ? 4.073 -8.789 -15.213 1.00 90.38 93 ASN A O 1
ATOM 757 N N . CYS A 1 94 ? 4.791 -9.444 -13.187 1.00 93.00 94 CYS A N 1
ATOM 758 C CA . CYS A 1 94 ? 3.475 -9.397 -12.558 1.00 93.00 94 CYS A CA 1
ATOM 759 C C . CYS A 1 94 ? 3.556 -9.142 -11.047 1.00 93.00 94 CYS A C 1
ATOM 761 O O . CYS A 1 94 ? 4.603 -9.316 -10.415 1.00 93.00 94 CYS A O 1
ATOM 763 N N . TYR A 1 95 ? 2.419 -8.780 -10.454 1.00 93.62 95 TYR A N 1
ATOM 764 C CA . TYR A 1 95 ? 2.226 -8.775 -9.005 1.00 93.62 95 TYR A CA 1
ATOM 765 C C . TYR A 1 95 ? 1.764 -10.159 -8.541 1.00 93.62 95 TYR A C 1
ATOM 767 O O . TYR A 1 95 ? 0.593 -10.501 -8.658 1.00 93.62 95 TYR A O 1
ATOM 775 N N . GLU A 1 96 ? 2.698 -10.978 -8.061 1.00 90.88 96 GLU A N 1
ATOM 776 C CA . GLU A 1 96 ? 2.428 -12.384 -7.710 1.00 90.88 96 GLU A CA 1
ATOM 777 C C . GLU A 1 96 ? 1.960 -12.558 -6.261 1.00 90.88 96 GLU A 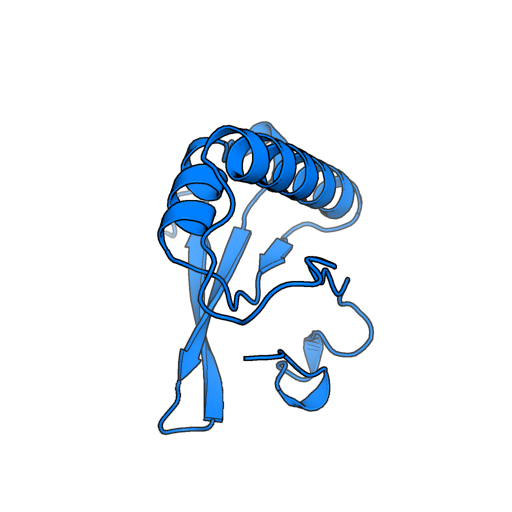C 1
ATOM 779 O O . GLU A 1 96 ? 1.132 -13.413 -5.960 1.00 90.88 96 GLU A O 1
ATOM 784 N N . TRP A 1 97 ? 2.488 -11.744 -5.350 1.00 92.69 97 TRP A N 1
ATOM 785 C CA . TRP A 1 97 ? 2.204 -11.850 -3.926 1.00 92.69 97 TRP A CA 1
ATOM 786 C C . TRP A 1 97 ? 2.162 -10.471 -3.270 1.00 92.69 97 TRP A C 1
ATOM 788 O O . TRP A 1 97 ? 2.680 -9.480 -3.797 1.00 92.69 97 TRP A O 1
ATOM 798 N N . CYS A 1 98 ? 1.543 -10.411 -2.094 1.00 94.62 98 CYS A N 1
ATOM 799 C CA . CYS A 1 98 ? 1.497 -9.216 -1.266 1.00 94.62 98 CYS A CA 1
ATOM 800 C C . CYS A 1 98 ? 1.767 -9.542 0.204 1.00 94.62 98 CYS A C 1
ATOM 802 O O . CYS A 1 98 ? 1.609 -10.680 0.649 1.00 94.62 98 CYS A O 1
ATOM 804 N N . LEU A 1 99 ? 2.178 -8.525 0.961 1.00 93.38 99 LEU A N 1
ATOM 805 C CA . LEU A 1 99 ? 2.198 -8.568 2.420 1.00 93.38 99 LEU A CA 1
ATOM 806 C C . LEU A 1 99 ? 0.940 -7.906 2.952 1.00 93.38 99 LEU A C 1
ATOM 808 O O . LEU A 1 99 ? 0.693 -6.733 2.666 1.00 93.38 99 LEU A O 1
ATOM 812 N N . LYS A 1 100 ? 0.189 -8.639 3.772 1.00 94.19 100 LYS A N 1
ATOM 813 C CA . LYS A 1 100 ? -0.931 -8.084 4.522 1.00 94.19 100 LYS A CA 1
ATOM 814 C C . LYS A 1 100 ? -0.441 -7.519 5.849 1.00 94.19 100 LYS A C 1
ATOM 816 O O . LYS A 1 100 ? 0.162 -8.229 6.650 1.00 94.19 100 LYS A O 1
ATOM 821 N N . ILE A 1 101 ? -0.726 -6.246 6.082 1.00 91.81 101 ILE A N 1
ATOM 822 C CA . ILE A 1 101 ? -0.436 -5.529 7.320 1.00 91.81 101 ILE A CA 1
ATOM 823 C C . ILE A 1 101 ? -1.762 -5.341 8.060 1.00 91.81 101 ILE A C 1
ATOM 825 O O . ILE A 1 101 ? -2.651 -4.630 7.594 1.00 91.81 101 ILE A O 1
ATOM 829 N N . THR A 1 102 ? -1.900 -5.999 9.208 1.00 90.62 102 THR A N 1
ATOM 830 C CA . THR A 1 102 ? -3.077 -5.965 10.091 1.00 90.62 102 THR A CA 1
ATOM 831 C C . THR A 1 102 ? -2.644 -6.356 11.510 1.00 90.62 102 THR A C 1
ATOM 833 O O . THR A 1 102 ? -1.617 -7.011 11.676 1.00 90.62 102 THR A O 1
ATOM 836 N N . SER A 1 103 ? -3.388 -5.942 12.536 1.00 81.12 103 SER A N 1
ATOM 837 C CA . SER A 1 103 ? -3.219 -6.388 13.931 1.00 81.12 103 SER A CA 1
ATOM 838 C C . SER A 1 103 ? -3.958 -7.683 14.229 1.00 81.12 103 SER A C 1
ATOM 840 O O . SER A 1 103 ? -3.796 -8.236 15.315 1.00 81.12 103 SER A O 1
ATOM 842 N N . LYS A 1 104 ? -4.784 -8.169 13.298 1.00 76.75 104 LYS A N 1
ATOM 843 C CA . LYS A 1 104 ? -5.404 -9.480 13.433 1.00 76.75 104 LYS A CA 1
ATOM 844 C C . LYS A 1 104 ? -4.346 -10.540 13.171 1.00 76.75 104 LYS A C 1
ATOM 846 O O . LYS A 1 104 ? -3.762 -10.580 12.090 1.00 76.75 104 LYS A O 1
ATOM 851 N N . ASP A 1 105 ? -4.146 -11.416 14.141 1.00 67.19 105 ASP A N 1
ATOM 852 C CA . ASP A 1 105 ? -3.405 -12.649 13.921 1.00 67.19 105 ASP A CA 1
ATOM 853 C C . ASP A 1 105 ? -4.070 -13.436 12.779 1.00 67.19 105 ASP A C 1
ATOM 855 O O . ASP A 1 105 ? -5.285 -13.669 12.778 1.00 67.19 105 ASP A O 1
ATOM 859 N N . LEU A 1 106 ? -3.271 -13.819 11.785 1.00 60.94 106 LEU A N 1
ATOM 860 C CA . LEU A 1 106 ? -3.678 -14.741 10.730 1.00 60.94 106 LEU A CA 1
ATOM 861 C C . LEU A 1 106 ? -3.626 -16.159 11.322 1.00 60.94 106 LEU A C 1
ATOM 863 O O . LEU A 1 106 ? -2.585 -16.810 11.256 1.00 60.94 106 LEU A O 1
ATOM 867 N N . TYR A 1 107 ? -4.712 -16.582 11.976 1.00 49.16 107 TYR A N 1
ATOM 868 C CA . TYR A 1 107 ? -4.909 -17.961 12.448 1.00 49.16 107 TYR A CA 1
ATOM 869 C C . TYR A 1 107 ? -5.398 -18.875 11.324 1.00 49.16 107 TYR A C 1
ATOM 871 O O . TYR A 1 107 ? -6.303 -18.446 10.569 1.00 49.16 107 TYR A O 1
#

Mean predicted aligned error: 5.84 Å

InterPro domains:
  IPR040836 SMODS-associated and fused to various effectors [NF033611] (16-103)
  IPR040836 SMODS-associated and fused to various effectors [PF18145] (14-101)

Organism: NCBI:txid1499973

Sequence (107 aa):
MEILERDLPTEFVGHTLHVQLNTGFRFDNLPEEEEQEKIVKKLSYIIAELKKQADEVHLFISAQASVIVRLGSLYQEGLHGAINVWHWNSIANCYEWCLKITSKDLY

Solvent-accessible surface area (backbone atoms only — not comparable to full-atom values): 6888 Å² total; per-residue (Å²): 116,86,88,52,69,88,57,49,59,78,91,47,54,98,72,68,88,89,84,76,84,89,63,97,62,64,102,79,69,76,66,53,72,72,54,42,51,56,48,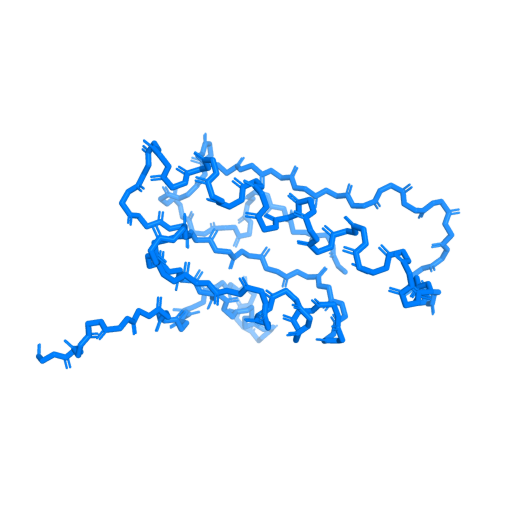33,54,52,52,52,51,51,44,31,57,52,36,77,78,36,86,61,43,78,45,81,78,74,74,63,67,70,55,51,54,54,38,57,72,69,64,44,53,96,60,37,41,35,36,33,44,45,44,79,37,81,89,78,69,36,63,82,52,61,51,77,49,62,91,69,80,92,126

Foldseek 3Di:
DDDDLVQADPVCRVVDDDDDDPDVDDPPDDPPPVVLLVVLVVVLVVLLVVVVVDQEAEDDDDDDPVSVVSNVVPDDCVRRNKYWYFDQDPVVSHRDGTDIDDPDPPD

Nearest PDB structures (foldseek):
  7rwk-assembly1_B  TM=8.168E-01  e=3.252E-02  Asticcacaulis sp. YBE204
  8tl0-assembly1_C  TM=7.448E-01  e=3.363E-01  Haliangium ochraceum
  8tl0-assembly1_D  TM=7.500E-01  e=5.365E-01  Haliangium ochraceum
  8tl0-assembly1_B  TM=7.487E-01  e=7.007E-01  Haliangium ochraceum
  8tl0-assembly1_A  TM=7.249E-01  e=7.007E-01  Haliangium ochraceum

Secondary structure (DSSP, 8-state):
-PPPGGGS-GGGTTS---------S-TT-PPPHHHHHHHHHHHHHHHHHHTTT-SEEEEE--S-HHHHHHHHHT--HHHH-EEEEEEEETTTTEEEEEEEE-SS---